Protein AF-A4YND0-F1 (afdb_monomer)

Radius of gyration: 38.99 Å; Cα contacts (8 Å, |Δi|>4): 5; chains: 1; bounding box: 82×42×100 Å

Sequence (88 aa):
MLSQSRATPAARAARPTPSYPVLPSAIALLAALSLAGCQPRTIALAGADPADPAAHVAPVRTSAVVTPYTPLRPTTPAAWGPRSEPSR

Mean predicted aligned error: 19.07 Å

Secondary structure (DSSP, 8-state):
------PPP-----PPP---THHHHHHHHHHHHHHHH---------SS-TT-TTS--PPP--------------PPPPPPPPPPPPP-

Foldseek 3Di:
DDDDDDDDPDPPPDDDDPDPVVVVVVVVVVVVVVVVVPDPPPDPPPAFDPVDPPTDDDDDDDDDPDDPDDDDDDDPDDDDDDDDDDDD

Solvent-accessible surface area (backbone atoms only — not comparable to full-atom values): 6588 Å² total; per-residue (Å²): 138,86,82,81,78,81,78,76,81,78,80,77,77,78,76,83,74,86,78,65,76,60,58,65,51,52,52,50,51,54,52,50,54,52,52,66,71,59,60,82,82,78,71,79,76,88,70,62,53,90,86,45,91,82,45,84,66,84,86,80,86,83,78,85,85,80,70,89,78,76,85,70,78,88,67,86,75,78,80,80,72,88,77,84,76,81,86,128

Structure (mmCIF, N/CA/C/O backbone):
data_AF-A4YND0-F1
#
_entry.id   AF-A4YND0-F1
#
loop_
_atom_site.group_PDB
_atom_site.id
_atom_site.type_symbol
_atom_site.label_atom_id
_atom_site.label_alt_id
_atom_site.label_comp_id
_atom_site.label_asym_id
_atom_site.label_entity_id
_atom_site.label_seq_id
_atom_site.pdbx_PDB_ins_code
_atom_site.Cartn_x
_atom_site.Cartn_y
_atom_site.Cartn_z
_atom_site.occupancy
_atom_site.B_iso_or_equiv
_atom_site.auth_seq_id
_atom_site.auth_comp_id
_atom_site.auth_asym_id
_atom_site.auth_atom_id
_atom_site.pdbx_PDB_model_num
ATOM 1 N N . MET A 1 1 ? 69.641 36.500 -63.047 1.00 44.62 1 MET A N 1
ATOM 2 C CA . MET A 1 1 ? 68.846 35.266 -63.221 1.00 44.62 1 MET A CA 1
ATOM 3 C C . MET A 1 1 ? 68.756 34.568 -61.873 1.00 44.62 1 MET A C 1
ATOM 5 O O . MET A 1 1 ? 69.759 34.033 -61.425 1.00 44.62 1 MET A O 1
ATOM 9 N N . LEU A 1 2 ? 67.618 34.655 -61.181 1.00 50.94 2 LEU A N 1
ATOM 10 C CA . LEU A 1 2 ? 67.411 33.965 -59.902 1.00 50.94 2 LEU A CA 1
ATOM 11 C C . LEU A 1 2 ? 66.749 32.616 -60.196 1.00 50.94 2 LEU A C 1
ATOM 13 O O . LEU A 1 2 ? 65.608 32.563 -60.649 1.00 50.94 2 LEU A O 1
ATOM 17 N N . SER A 1 3 ? 67.515 31.542 -60.010 1.00 52.56 3 SER A N 1
ATOM 18 C CA . SER A 1 3 ? 67.055 30.166 -60.184 1.00 52.56 3 SER A CA 1
ATOM 19 C C . SER A 1 3 ? 66.138 29.802 -59.018 1.00 52.56 3 SER A C 1
ATOM 21 O O . SER A 1 3 ? 66.576 29.800 -57.869 1.00 52.56 3 SER A O 1
ATOM 23 N N . GLN A 1 4 ? 64.859 29.544 -59.294 1.00 63.12 4 GLN A N 1
ATOM 24 C CA . GLN A 1 4 ? 63.925 29.062 -58.280 1.00 63.12 4 GLN A CA 1
ATOM 25 C C . GLN A 1 4 ? 64.182 27.575 -58.033 1.00 63.12 4 GLN A C 1
ATOM 27 O O . GLN A 1 4 ? 63.910 26.729 -58.886 1.00 63.12 4 GLN A O 1
ATOM 32 N N . SER A 1 5 ? 64.722 27.249 -56.863 1.00 60.94 5 SER A N 1
ATOM 33 C CA . SER A 1 5 ? 64.838 25.874 -56.393 1.00 60.94 5 SER A CA 1
ATOM 34 C C . SER A 1 5 ? 63.442 25.320 -56.094 1.00 60.94 5 SER A C 1
ATOM 36 O O . SER A 1 5 ? 62.677 25.866 -55.301 1.00 60.94 5 SER A O 1
ATOM 38 N N . ARG A 1 6 ? 63.092 24.220 -56.766 1.00 62.16 6 ARG A N 1
ATOM 39 C CA . ARG A 1 6 ? 61.823 23.512 -56.583 1.00 62.16 6 ARG A CA 1
ATOM 40 C C . ARG A 1 6 ? 61.786 22.928 -55.170 1.00 62.16 6 ARG A C 1
ATOM 42 O O . ARG A 1 6 ? 62.501 21.974 -54.880 1.00 62.16 6 ARG A O 1
ATOM 49 N N . ALA A 1 7 ? 60.965 23.499 -54.294 1.00 64.44 7 ALA A N 1
ATOM 50 C CA . ALA A 1 7 ? 60.696 22.911 -52.991 1.00 64.44 7 ALA A CA 1
ATOM 51 C C . ALA A 1 7 ? 59.902 21.609 -53.183 1.00 64.44 7 ALA A C 1
ATOM 53 O O . ALA A 1 7 ? 58.803 21.608 -53.742 1.00 64.44 7 ALA A O 1
ATOM 54 N N . THR A 1 8 ? 60.479 20.491 -52.752 1.00 67.69 8 THR A N 1
ATOM 55 C CA . THR A 1 8 ? 59.808 19.191 -52.712 1.00 67.69 8 THR A CA 1
ATOM 56 C C . THR A 1 8 ? 58.669 19.263 -51.693 1.00 67.69 8 THR A C 1
ATOM 58 O O . THR A 1 8 ? 58.928 19.625 -50.543 1.00 67.69 8 THR A O 1
ATOM 61 N N . PRO A 1 9 ? 57.416 18.930 -52.047 1.00 58.62 9 PRO A N 1
ATOM 62 C CA . PRO A 1 9 ? 56.365 18.854 -51.047 1.00 58.62 9 PRO A CA 1
ATOM 63 C C . PRO A 1 9 ? 56.692 17.702 -50.094 1.00 58.62 9 PRO A C 1
ATOM 65 O O . PRO A 1 9 ? 56.784 16.545 -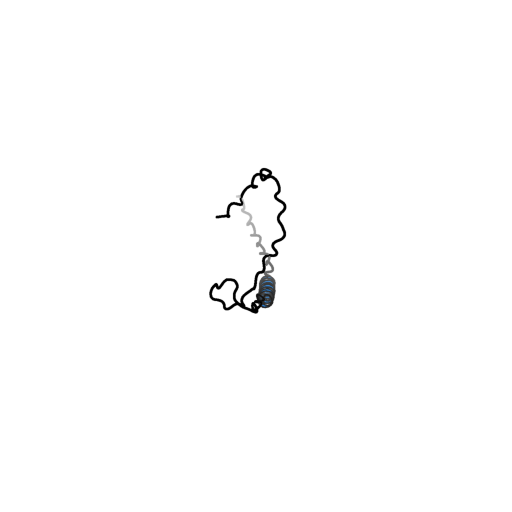50.504 1.00 58.62 9 PRO A O 1
ATOM 68 N N . ALA A 1 10 ? 56.889 18.017 -48.815 1.00 61.62 10 ALA A N 1
ATOM 69 C CA . ALA A 1 10 ? 56.955 17.003 -47.777 1.00 61.62 10 ALA A CA 1
ATOM 70 C C . ALA A 1 10 ? 55.580 16.328 -47.701 1.00 61.62 10 ALA A C 1
ATOM 72 O O . ALA A 1 10 ? 54.583 16.961 -47.347 1.00 61.62 10 ALA A O 1
ATOM 73 N N . ALA A 1 11 ? 55.518 15.051 -48.076 1.00 62.12 11 ALA A N 1
ATOM 74 C CA . ALA A 1 11 ? 54.318 14.248 -47.930 1.00 62.12 11 ALA A CA 1
ATOM 75 C C . ALA A 1 11 ? 53.926 14.233 -46.447 1.00 62.12 11 ALA A C 1
ATOM 77 O O . ALA A 1 11 ? 54.638 13.689 -45.600 1.00 62.12 11 ALA A O 1
ATOM 78 N N . ARG A 1 12 ? 52.803 14.873 -46.117 1.00 62.25 12 ARG A N 1
ATOM 79 C CA . ARG A 1 12 ? 52.239 14.846 -44.770 1.00 62.25 12 ARG A CA 1
ATOM 80 C C . ARG A 1 12 ? 51.732 13.430 -44.526 1.00 62.25 12 ARG A C 1
ATOM 82 O O . ARG A 1 12 ? 50.628 13.090 -44.937 1.00 62.25 12 ARG A O 1
ATOM 89 N N . ALA A 1 13 ? 52.556 12.600 -43.893 1.00 63.47 13 ALA A N 1
ATOM 90 C CA . ALA A 1 13 ? 52.147 11.279 -43.446 1.00 63.47 13 ALA A CA 1
ATOM 91 C C . ALA A 1 13 ? 50.980 11.447 -42.461 1.00 63.47 13 ALA A C 1
ATOM 93 O O . ALA A 1 13 ? 51.158 11.906 -41.329 1.00 63.47 13 ALA A O 1
ATOM 94 N N . ALA A 1 14 ? 49.768 11.134 -42.917 1.00 65.00 14 ALA A N 1
ATOM 95 C CA . ALA A 1 14 ? 48.610 11.041 -42.050 1.00 65.00 14 ALA A CA 1
ATOM 96 C C . ALA A 1 14 ? 48.858 9.876 -41.088 1.00 65.00 14 ALA A C 1
ATOM 98 O O . ALA A 1 14 ? 48.977 8.727 -41.511 1.00 65.00 14 ALA A O 1
ATOM 99 N N . ARG A 1 15 ? 48.998 10.175 -39.794 1.00 64.75 15 ARG A N 1
ATOM 100 C CA . ARG A 1 15 ? 49.051 9.131 -38.768 1.00 64.75 15 ARG A CA 1
ATOM 101 C C . ARG A 1 15 ? 47.662 8.489 -38.698 1.00 64.75 15 ARG A C 1
ATOM 103 O O . ARG A 1 15 ? 46.711 9.222 -38.426 1.00 64.75 15 ARG A O 1
ATOM 110 N N . PRO A 1 16 ? 47.518 7.173 -38.923 1.00 63.34 16 PRO A N 1
ATOM 111 C CA . PRO A 1 16 ? 46.254 6.502 -38.673 1.00 63.34 16 PRO A CA 1
ATOM 112 C C . PRO A 1 16 ? 45.982 6.565 -37.170 1.00 63.34 16 PRO A C 1
ATOM 114 O O . PRO A 1 16 ? 46.764 6.064 -36.361 1.00 63.34 16 PRO A O 1
ATOM 117 N N . THR A 1 17 ? 44.904 7.237 -36.778 1.00 65.25 17 THR A N 1
ATOM 118 C CA . THR A 1 17 ? 44.396 7.142 -35.414 1.00 65.25 17 THR A CA 1
ATOM 119 C C . THR A 1 17 ? 43.779 5.753 -35.258 1.00 65.25 17 THR A C 1
ATOM 121 O O . THR A 1 17 ? 42.940 5.372 -36.075 1.00 65.25 17 THR A O 1
ATOM 124 N N . PRO A 1 18 ? 44.179 4.957 -34.254 1.00 63.19 18 PRO A N 1
ATOM 125 C CA . PRO A 1 18 ? 43.539 3.677 -34.011 1.00 63.19 18 PRO A CA 1
ATOM 126 C C . PRO A 1 18 ? 42.115 3.944 -33.521 1.00 63.19 18 PRO A C 1
ATOM 128 O O . PRO A 1 18 ? 41.877 4.292 -32.365 1.00 63.19 18 PRO A O 1
ATOM 131 N N . SER A 1 19 ? 41.152 3.840 -34.430 1.00 65.75 19 SER A N 1
ATOM 132 C CA . SER A 1 19 ? 39.745 3.747 -34.077 1.00 65.75 19 SER A CA 1
ATOM 133 C C . SER A 1 19 ? 39.552 2.375 -33.442 1.00 65.75 19 SER A C 1
ATOM 135 O O . SER A 1 19 ? 39.693 1.363 -34.118 1.00 65.75 19 SER A O 1
ATOM 137 N N . TYR A 1 20 ? 39.282 2.331 -32.139 1.00 63.47 20 TYR A N 1
ATOM 138 C CA . TYR A 1 20 ? 38.904 1.108 -31.433 1.00 63.47 20 TYR A CA 1
ATOM 139 C C . TYR A 1 20 ? 37.368 1.013 -31.414 1.00 63.47 20 TYR A C 1
ATOM 141 O O . TYR A 1 20 ? 36.754 1.434 -30.431 1.00 63.47 20 TYR A O 1
ATOM 149 N N . PRO A 1 21 ? 36.703 0.488 -32.467 1.00 64.12 21 PRO A N 1
ATOM 150 C CA . PRO A 1 21 ? 35.236 0.430 -32.535 1.00 64.12 21 PRO A CA 1
ATOM 151 C C . PRO A 1 21 ? 34.629 -0.495 -31.471 1.00 64.12 21 PRO A C 1
ATOM 153 O O . PRO A 1 21 ? 33.434 -0.447 -31.199 1.00 64.12 21 PRO A O 1
ATOM 156 N N . VAL A 1 22 ? 35.460 -1.328 -30.844 1.00 68.06 22 VAL A N 1
ATOM 157 C CA . VAL A 1 22 ? 35.073 -2.272 -29.794 1.00 68.06 22 VAL A CA 1
ATOM 158 C C . VAL A 1 22 ? 34.800 -1.607 -28.447 1.00 68.06 22 VAL A C 1
ATOM 160 O O . VAL A 1 22 ? 33.961 -2.101 -27.700 1.00 68.06 22 VAL A O 1
ATOM 163 N N . LEU A 1 23 ? 35.436 -0.473 -28.139 1.00 77.44 23 LEU A N 1
ATOM 164 C CA . LEU A 1 23 ? 35.247 0.209 -26.856 1.00 77.44 23 LEU A CA 1
ATOM 165 C C . LEU A 1 23 ? 33.811 0.739 -26.653 1.00 77.44 23 LEU A C 1
ATOM 167 O O . LEU A 1 23 ? 33.220 0.423 -25.620 1.00 77.44 23 LEU A O 1
ATOM 171 N N . PRO A 1 24 ? 33.195 1.475 -27.604 1.00 80.56 24 PRO A N 1
ATOM 172 C CA . PRO A 1 24 ? 31.811 1.923 -27.437 1.00 80.56 24 PRO A CA 1
ATOM 173 C C . PRO A 1 24 ? 30.825 0.749 -27.414 1.00 80.56 24 PRO A C 1
ATOM 175 O O . PRO A 1 24 ? 29.858 0.779 -26.657 1.00 80.56 24 PRO A O 1
ATOM 178 N N . SER A 1 25 ? 31.093 -0.315 -28.180 1.00 83.81 25 SER A N 1
ATOM 179 C CA . SER A 1 25 ? 30.247 -1.513 -28.188 1.00 83.81 25 SER A CA 1
ATOM 180 C C . SER A 1 25 ? 30.297 -2.266 -26.858 1.00 83.81 25 SER A C 1
ATOM 182 O O . SER A 1 25 ? 29.265 -2.739 -26.384 1.00 83.81 25 SER A O 1
ATOM 184 N N . ALA A 1 26 ? 31.474 -2.369 -26.237 1.00 87.69 26 ALA A N 1
ATOM 185 C CA . ALA A 1 26 ? 31.628 -2.998 -24.930 1.00 87.69 26 ALA A CA 1
ATOM 186 C C . ALA A 1 26 ? 30.883 -2.211 -23.842 1.00 87.69 26 ALA A C 1
ATOM 188 O O . ALA A 1 26 ? 30.160 -2.801 -23.042 1.00 87.69 26 ALA A O 1
ATOM 189 N N . ILE A 1 27 ? 30.995 -0.878 -23.855 1.00 88.81 27 ILE A N 1
ATOM 190 C CA . ILE A 1 27 ? 30.272 -0.002 -22.922 1.00 88.81 27 ILE A CA 1
ATOM 191 C C .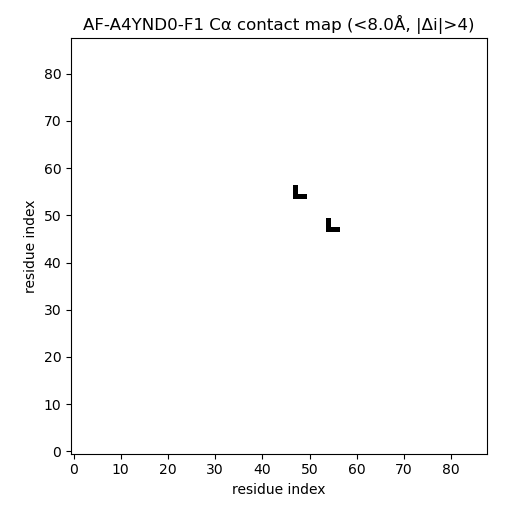 ILE A 1 27 ? 28.755 -0.152 -23.101 1.00 88.81 27 ILE A C 1
ATOM 193 O O . ILE A 1 27 ? 28.036 -0.288 -22.112 1.00 88.81 27 ILE A O 1
ATOM 197 N N . ALA A 1 28 ? 28.268 -0.184 -24.344 1.00 89.56 28 ALA A N 1
ATOM 198 C CA . ALA A 1 28 ? 26.849 -0.377 -24.632 1.00 89.56 28 ALA A CA 1
ATOM 199 C C . ALA A 1 28 ? 26.329 -1.736 -24.127 1.00 89.56 28 ALA A C 1
ATOM 201 O O . ALA A 1 28 ? 25.256 -1.795 -23.531 1.00 89.56 28 ALA A O 1
ATOM 202 N N . LEU A 1 29 ? 27.103 -2.813 -24.302 1.00 92.19 29 LEU A N 1
ATOM 203 C CA . LEU A 1 29 ? 26.762 -4.145 -23.787 1.00 92.19 29 LEU A CA 1
ATOM 204 C C . LEU A 1 29 ? 26.703 -4.173 -22.255 1.00 92.19 29 LEU A C 1
ATOM 206 O O . LEU A 1 29 ? 25.744 -4.693 -21.690 1.00 92.19 29 LEU A O 1
ATOM 210 N N . LEU A 1 30 ? 27.690 -3.579 -21.581 1.00 90.38 30 LEU A N 1
ATOM 211 C CA . LEU A 1 30 ? 27.715 -3.458 -20.119 1.00 90.38 30 LEU A CA 1
ATOM 212 C C . LEU A 1 30 ? 26.511 -2.669 -19.588 1.00 90.38 30 LEU A C 1
ATOM 214 O O . LEU A 1 30 ? 25.882 -3.092 -18.619 1.00 90.38 30 LEU A O 1
ATOM 218 N N . ALA A 1 31 ? 26.162 -1.558 -20.240 1.00 89.19 31 ALA A N 1
ATOM 219 C CA . ALA A 1 31 ? 25.001 -0.751 -19.877 1.00 89.19 31 ALA A CA 1
ATOM 220 C C . ALA A 1 31 ? 23.676 -1.493 -20.113 1.00 89.19 31 ALA A C 1
ATOM 222 O O . ALA A 1 31 ? 22.778 -1.432 -19.279 1.00 89.19 31 ALA A O 1
ATOM 223 N N . ALA A 1 32 ? 23.550 -2.230 -21.219 1.00 89.81 32 ALA A N 1
ATOM 224 C CA . ALA A 1 32 ? 22.356 -3.020 -21.502 1.00 89.81 32 ALA A CA 1
ATOM 225 C C . ALA A 1 32 ? 22.173 -4.160 -20.488 1.00 89.81 32 ALA A C 1
ATOM 227 O O . ALA A 1 32 ? 21.066 -4.376 -19.997 1.00 89.81 32 ALA A O 1
ATOM 228 N N . LEU A 1 33 ? 23.257 -4.857 -20.129 1.00 90.88 33 LEU A N 1
ATOM 229 C CA . LEU A 1 33 ? 23.230 -5.922 -19.125 1.00 90.88 33 LEU A CA 1
ATOM 230 C C . LEU A 1 33 ? 22.892 -5.388 -17.727 1.00 90.88 33 LEU A C 1
ATOM 232 O O . LEU A 1 33 ? 22.122 -6.023 -17.005 1.00 90.88 33 LEU A O 1
ATOM 236 N N . SER A 1 34 ? 23.418 -4.220 -17.346 1.00 87.44 34 SER A N 1
ATOM 237 C CA . SER A 1 34 ? 23.097 -3.609 -16.053 1.00 87.44 34 SER A CA 1
ATOM 238 C C . SER A 1 34 ? 21.639 -3.149 -15.979 1.00 87.44 34 SER A C 1
ATOM 240 O O . SER A 1 34 ? 20.981 -3.406 -14.971 1.00 87.44 34 SER A O 1
ATOM 242 N N . LEU A 1 35 ? 21.096 -2.555 -17.049 1.00 86.69 35 LEU A N 1
ATOM 243 C CA . LEU A 1 35 ? 19.681 -2.173 -17.124 1.00 86.69 35 LEU A CA 1
ATOM 244 C C . LEU A 1 35 ? 18.753 -3.393 -17.133 1.00 86.69 35 LEU A C 1
ATOM 246 O O . LEU A 1 35 ? 17.718 -3.373 -16.473 1.00 86.69 35 LEU A O 1
ATOM 250 N N . ALA A 1 36 ? 19.130 -4.464 -17.837 1.00 83.50 36 ALA A N 1
ATOM 251 C CA . ALA A 1 36 ? 18.362 -5.706 -17.855 1.00 83.50 36 ALA A CA 1
ATOM 252 C C . ALA A 1 36 ? 18.295 -6.351 -16.460 1.00 83.50 36 ALA A C 1
ATOM 254 O O . ALA A 1 36 ? 17.233 -6.826 -16.057 1.00 83.50 36 ALA A O 1
ATOM 255 N N . GLY A 1 37 ? 19.400 -6.319 -15.706 1.00 81.44 37 GLY A N 1
ATOM 256 C CA . GLY A 1 37 ? 19.450 -6.785 -14.317 1.00 81.44 37 GLY A CA 1
ATOM 257 C C . GLY A 1 37 ? 18.767 -5.846 -13.316 1.00 81.44 37 GLY A C 1
ATOM 258 O O . GLY A 1 37 ? 18.288 -6.300 -12.278 1.00 81.44 37 GLY A O 1
ATOM 259 N N . CYS A 1 38 ? 18.671 -4.553 -13.626 1.00 84.19 38 CYS A N 1
ATOM 260 C CA . CYS A 1 38 ? 17.949 -3.564 -12.830 1.00 84.19 38 CYS A CA 1
ATOM 261 C C . CYS A 1 38 ? 16.446 -3.614 -13.146 1.00 84.19 38 CYS A C 1
ATOM 263 O O . CYS A 1 38 ? 15.857 -2.654 -13.640 1.00 84.19 38 CYS A O 1
ATOM 265 N N . GLN A 1 39 ? 15.807 -4.755 -12.883 1.00 79.94 39 GLN A N 1
ATOM 266 C CA . GLN A 1 39 ? 14.350 -4.799 -12.874 1.00 79.94 39 GLN A CA 1
ATOM 267 C C . GLN A 1 39 ? 13.860 -4.062 -11.620 1.00 79.94 39 GLN A C 1
ATOM 269 O O . GLN A 1 39 ? 14.300 -4.403 -10.515 1.00 79.94 39 GLN A O 1
ATOM 274 N N . PRO A 1 40 ? 12.960 -3.067 -11.740 1.00 75.25 40 PRO A N 1
ATOM 275 C CA . PRO A 1 40 ? 12.330 -2.477 -10.573 1.00 75.25 40 PRO A CA 1
ATOM 276 C C . PRO A 1 40 ? 11.632 -3.598 -9.808 1.00 75.25 40 PRO A C 1
ATOM 278 O O . PRO A 1 40 ? 10.728 -4.255 -10.324 1.00 75.25 40 PRO A O 1
ATOM 281 N N . ARG A 1 41 ? 12.086 -3.855 -8.578 1.00 76.88 41 ARG A N 1
ATOM 282 C CA . ARG A 1 41 ? 11.462 -4.847 -7.707 1.00 76.88 41 ARG A CA 1
ATOM 283 C C . ARG A 1 41 ? 10.134 -4.275 -7.237 1.00 76.88 41 ARG A C 1
ATOM 285 O O . ARG A 1 41 ? 10.059 -3.632 -6.193 1.00 76.88 41 ARG A O 1
ATOM 292 N N . THR A 1 42 ? 9.094 -4.485 -8.033 1.00 71.56 42 THR A N 1
ATOM 293 C CA . THR A 1 42 ? 7.726 -4.192 -7.633 1.00 71.56 42 THR A CA 1
ATOM 294 C C . THR A 1 42 ? 7.345 -5.209 -6.568 1.00 71.56 42 THR A C 1
ATOM 296 O O . THR A 1 42 ? 7.131 -6.392 -6.824 1.00 71.56 42 THR A O 1
ATOM 299 N N . ILE A 1 43 ? 7.360 -4.764 -5.317 1.00 76.81 43 ILE A N 1
ATOM 300 C CA . ILE A 1 43 ? 6.794 -5.546 -4.227 1.00 76.81 43 ILE A CA 1
ATOM 301 C C . ILE A 1 43 ? 5.287 -5.372 -4.362 1.00 76.81 43 ILE A C 1
ATOM 303 O O . ILE A 1 43 ? 4.797 -4.246 -4.298 1.00 76.81 43 ILE A O 1
ATOM 307 N N . ALA A 1 44 ? 4.560 -6.464 -4.593 1.00 75.88 44 ALA A N 1
ATOM 308 C CA . ALA A 1 44 ? 3.111 -6.419 -4.486 1.00 75.88 44 ALA A CA 1
ATOM 309 C C . ALA A 1 44 ? 2.772 -5.986 -3.057 1.00 75.88 44 ALA A C 1
ATOM 311 O O . ALA A 1 44 ? 3.183 -6.643 -2.096 1.00 75.88 44 ALA A O 1
ATOM 312 N N . LEU A 1 45 ? 2.068 -4.863 -2.914 1.00 71.50 45 LEU A N 1
ATOM 313 C CA . LEU A 1 45 ? 1.523 -4.482 -1.622 1.00 71.50 45 LEU A CA 1
ATOM 314 C C . LEU A 1 45 ? 0.490 -5.551 -1.256 1.00 71.50 45 LEU A C 1
ATOM 316 O O . LEU A 1 45 ? -0.533 -5.703 -1.918 1.00 71.50 45 LEU A O 1
ATOM 320 N N . ALA A 1 46 ? 0.796 -6.345 -0.234 1.00 77.44 46 ALA A N 1
ATOM 321 C CA . ALA A 1 46 ? -0.161 -7.282 0.321 1.00 77.44 46 ALA A CA 1
ATOM 322 C C . ALA A 1 46 ? -1.196 -6.487 1.125 1.00 77.44 46 ALA A C 1
ATOM 324 O O . ALA A 1 46 ? -0.893 -6.010 2.217 1.00 77.44 46 ALA A O 1
ATOM 325 N N . GLY A 1 47 ? -2.406 -6.338 0.585 1.00 80.69 47 GLY A N 1
ATOM 326 C CA . GLY A 1 47 ? -3.530 -5.718 1.287 1.00 80.69 47 GLY A CA 1
ATOM 327 C C . GLY A 1 47 ? -4.249 -4.645 0.478 1.00 80.69 47 GLY A C 1
ATOM 328 O O . GLY A 1 47 ? -4.030 -4.492 -0.719 1.00 80.69 47 GLY A O 1
ATOM 329 N N . ALA A 1 48 ? -5.148 -3.935 1.156 1.00 85.88 48 ALA A N 1
ATOM 330 C CA . ALA A 1 48 ? -5.863 -2.791 0.608 1.00 85.88 48 ALA A CA 1
ATOM 331 C C . ALA A 1 48 ? -4.887 -1.676 0.204 1.00 85.88 48 ALA A C 1
ATOM 333 O O . ALA A 1 48 ? -3.935 -1.400 0.939 1.00 85.88 48 ALA A O 1
ATOM 334 N N . ASP A 1 49 ? -5.138 -1.035 -0.938 1.00 83.25 49 ASP A N 1
ATOM 335 C CA . ASP A 1 49 ? -4.367 0.127 -1.369 1.00 83.25 49 ASP A CA 1
ATOM 336 C C . ASP A 1 49 ? -4.593 1.285 -0.379 1.00 83.25 49 ASP A C 1
ATOM 338 O O . ASP A 1 49 ? -5.725 1.748 -0.238 1.00 83.25 49 ASP A O 1
ATOM 342 N N . PRO A 1 50 ? -3.552 1.771 0.320 1.00 81.50 50 PRO A N 1
ATOM 343 C CA . PRO A 1 50 ? -3.694 2.877 1.263 1.00 81.50 50 PRO A CA 1
ATOM 344 C C . PRO A 1 50 ? -4.087 4.201 0.591 1.00 81.50 50 PRO A C 1
ATOM 346 O O . PRO A 1 50 ? -4.502 5.125 1.291 1.00 81.50 50 PRO A O 1
ATOM 349 N N . ALA A 1 51 ? -3.933 4.321 -0.732 1.00 87.56 51 ALA A N 1
ATOM 350 C CA . ALA A 1 51 ? -4.346 5.497 -1.491 1.00 87.56 51 ALA A CA 1
ATOM 351 C C . ALA A 1 51 ? -5.818 5.443 -1.939 1.00 87.56 51 ALA A C 1
ATOM 353 O O . ALA A 1 51 ? -6.369 6.4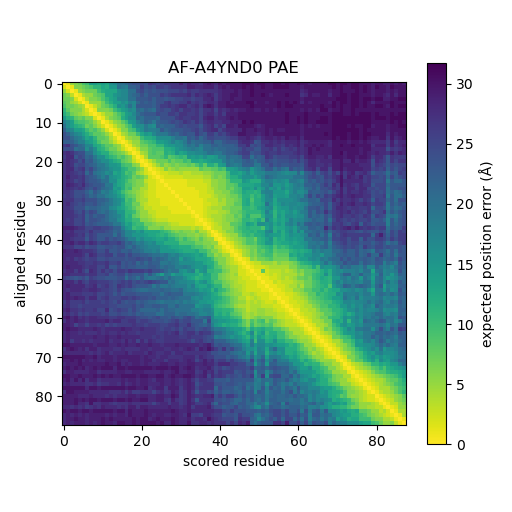82 -2.309 1.00 87.56 51 ALA A O 1
ATOM 354 N N . ASP A 1 52 ? -6.459 4.270 -1.896 1.00 87.81 52 ASP A N 1
ATOM 355 C CA . ASP A 1 52 ? -7.848 4.084 -2.313 1.00 87.81 52 ASP A CA 1
ATOM 356 C C . ASP A 1 52 ? -8.804 4.179 -1.106 1.00 87.81 52 ASP A C 1
ATOM 358 O O . ASP A 1 52 ? -8.849 3.273 -0.269 1.00 87.81 52 ASP A O 1
ATOM 362 N N . PRO A 1 53 ? -9.625 5.242 -1.000 1.00 84.12 53 PRO A N 1
ATOM 363 C CA . PRO A 1 53 ? -10.583 5.385 0.093 1.00 84.12 53 PRO A CA 1
ATOM 364 C C . PRO A 1 53 ? -11.740 4.377 0.023 1.00 84.12 53 PRO A C 1
ATOM 366 O O . PRO A 1 53 ? -12.464 4.226 1.008 1.00 84.12 53 PRO A O 1
ATOM 369 N N . ALA A 1 54 ? -11.944 3.711 -1.117 1.00 90.19 54 ALA A N 1
ATOM 370 C CA . ALA A 1 54 ? -12.941 2.658 -1.280 1.00 90.19 54 ALA A CA 1
ATOM 371 C C . ALA A 1 54 ? -12.383 1.258 -0.970 1.00 90.19 54 ALA A C 1
ATOM 373 O O . ALA A 1 54 ? -13.146 0.285 -0.967 1.00 90.19 54 ALA A O 1
ATOM 374 N N . ALA A 1 55 ? -11.081 1.135 -0.689 1.00 89.44 55 ALA A N 1
ATOM 375 C CA . ALA A 1 55 ? -10.471 -0.153 -0.427 1.00 89.44 55 ALA 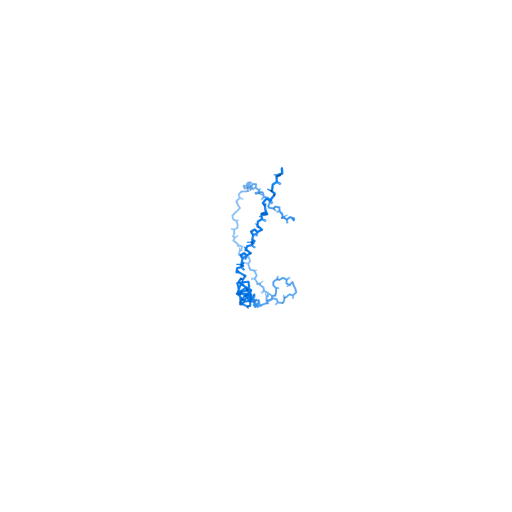A CA 1
ATOM 376 C C . ALA A 1 55 ? -11.040 -0.784 0.851 1.00 89.44 55 ALA A C 1
ATOM 378 O O . ALA A 1 55 ? -11.112 -0.179 1.923 1.00 89.44 55 ALA A O 1
ATOM 379 N N . HIS A 1 56 ? -11.451 -2.045 0.735 1.00 85.25 56 HIS A N 1
ATOM 380 C CA . HIS A 1 56 ? -12.095 -2.762 1.825 1.00 85.25 56 HIS A CA 1
ATOM 381 C C . HIS A 1 56 ? -11.066 -3.186 2.885 1.00 85.25 56 HIS A C 1
ATOM 383 O O . HIS A 1 56 ? -10.367 -4.191 2.733 1.00 85.25 56 HIS A O 1
ATOM 389 N N . VAL A 1 57 ? -11.000 -2.438 3.986 1.00 86.75 57 VAL A N 1
ATOM 390 C CA . VAL A 1 57 ? -10.149 -2.728 5.150 1.00 86.75 57 VAL A CA 1
ATOM 391 C C . VAL A 1 57 ? -10.965 -3.248 6.330 1.00 86.75 57 VAL A C 1
ATOM 393 O O . VAL A 1 57 ? -12.112 -2.856 6.543 1.00 86.75 57 VAL A O 1
ATOM 396 N N . ALA A 1 58 ? -10.368 -4.134 7.130 1.00 88.44 58 ALA A N 1
ATOM 397 C CA . ALA A 1 58 ? -10.975 -4.545 8.390 1.00 88.44 58 ALA A CA 1
ATOM 398 C C . ALA A 1 58 ? -11.094 -3.333 9.339 1.00 88.44 58 ALA A C 1
ATOM 400 O O . ALA A 1 58 ? -10.151 -2.542 9.439 1.00 88.44 58 ALA A O 1
ATOM 401 N N . PRO A 1 59 ? -12.217 -3.173 10.059 1.00 83.62 59 PRO A N 1
ATOM 402 C CA . PRO A 1 59 ? -12.405 -2.042 10.957 1.00 83.62 59 PRO A CA 1
ATOM 403 C C . PRO A 1 59 ? -11.422 -2.103 12.133 1.00 83.62 59 PRO A C 1
ATOM 405 O O . PRO A 1 59 ? -11.348 -3.102 12.851 1.00 83.62 59 PRO A O 1
ATOM 408 N N . VAL A 1 60 ? -10.701 -1.005 12.365 1.00 87.62 60 VAL A N 1
ATOM 409 C CA . VAL A 1 60 ? -9.822 -0.847 13.530 1.00 87.62 60 VAL A CA 1
ATOM 410 C C . VAL A 1 60 ? -10.645 -0.327 14.707 1.00 87.62 60 VAL A C 1
ATOM 412 O O . VAL A 1 60 ? -11.257 0.738 14.631 1.00 87.62 60 VAL A O 1
ATOM 415 N N . ARG A 1 61 ? -10.664 -1.072 15.818 1.00 87.25 61 ARG A N 1
ATOM 416 C CA . ARG A 1 61 ? -11.223 -0.577 17.082 1.00 87.25 61 ARG A CA 1
ATOM 417 C C . ARG A 1 61 ? -10.170 0.253 17.803 1.00 87.25 61 ARG A C 1
ATOM 419 O O . ARG A 1 61 ? -9.240 -0.294 18.386 1.00 87.25 61 ARG A O 1
ATOM 426 N N . THR A 1 62 ? -10.346 1.566 17.795 1.00 87.94 62 THR A N 1
ATOM 427 C CA . THR A 1 62 ? -9.529 2.475 18.600 1.00 87.94 62 THR A CA 1
ATOM 428 C C . THR A 1 62 ? -10.175 2.647 19.972 1.00 87.94 62 THR A C 1
ATOM 430 O O . THR A 1 62 ? -11.319 3.086 20.064 1.00 87.94 62 THR A O 1
ATOM 433 N N . SER A 1 63 ? -9.454 2.323 21.046 1.00 85.19 63 SER A N 1
ATOM 434 C CA . SER A 1 63 ? -9.839 2.707 22.408 1.00 85.19 63 SER A CA 1
ATOM 435 C C . SER A 1 63 ? -8.961 3.860 22.874 1.00 85.19 63 SER A C 1
ATOM 437 O O . SER A 1 63 ? -7.738 3.727 22.912 1.00 85.19 63 SER A O 1
ATOM 439 N N . ALA A 1 64 ? -9.566 4.978 23.264 1.00 82.94 64 ALA A N 1
ATOM 440 C CA . ALA A 1 64 ? -8.842 6.019 23.974 1.00 82.94 64 ALA A CA 1
ATOM 441 C C . ALA A 1 64 ? -8.618 5.561 25.421 1.00 82.94 64 ALA A C 1
ATOM 443 O O .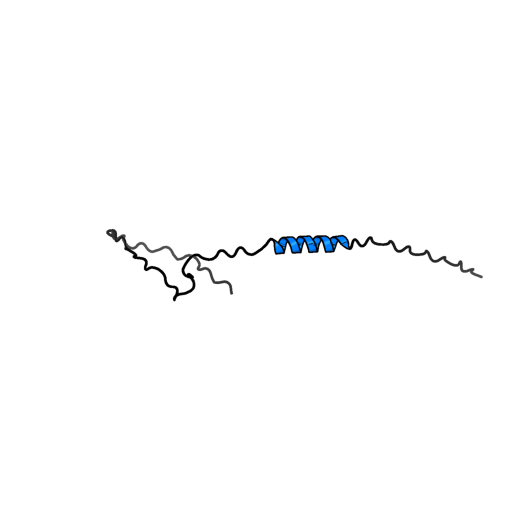 ALA A 1 64 ? -9.576 5.327 26.158 1.00 82.94 64 ALA A O 1
ATOM 444 N N . VAL A 1 65 ? -7.358 5.431 25.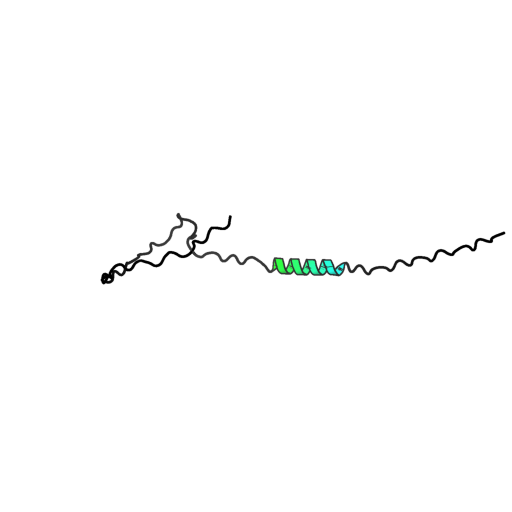836 1.00 83.88 65 VAL A N 1
ATOM 445 C CA . VAL A 1 65 ? -7.029 5.322 27.259 1.00 83.88 65 VAL A CA 1
ATOM 446 C C . VAL A 1 65 ? -7.147 6.725 27.838 1.00 83.88 65 VAL A C 1
ATOM 448 O O . VAL A 1 65 ? -6.270 7.563 27.640 1.00 83.88 65 VAL A O 1
ATOM 451 N N . VAL A 1 66 ? -8.263 7.001 28.508 1.00 79.75 66 VAL A N 1
ATOM 452 C CA . VAL A 1 66 ? -8.465 8.270 29.210 1.00 79.75 66 VAL A CA 1
ATOM 453 C C . VAL A 1 66 ? -7.887 8.117 30.609 1.00 79.75 66 VAL A C 1
ATOM 455 O O . VAL A 1 66 ? -8.497 7.502 31.482 1.00 79.75 66 VAL A O 1
ATOM 458 N N . THR A 1 67 ? -6.684 8.644 30.821 1.00 82.94 67 THR A N 1
ATOM 459 C CA . THR A 1 67 ? -6.145 8.813 32.170 1.00 82.94 67 THR A CA 1
ATOM 460 C C . THR A 1 67 ? -6.765 10.056 32.816 1.00 82.94 67 THR A C 1
ATOM 462 O O . THR A 1 67 ? -7.098 11.013 32.109 1.00 82.94 67 THR A O 1
ATOM 465 N N . PRO A 1 68 ? -6.942 10.078 34.150 1.00 83.06 68 PRO A N 1
ATOM 466 C CA . PRO A 1 68 ? -7.333 11.292 34.852 1.00 83.06 68 PRO A CA 1
ATOM 467 C C . PRO A 1 68 ? -6.338 12.411 34.530 1.00 83.06 68 PRO A C 1
ATOM 469 O O . PRO A 1 68 ? -5.145 12.300 34.812 1.00 83.06 68 PRO A O 1
ATOM 472 N N . TYR A 1 69 ? -6.827 13.477 33.903 1.00 75.06 69 TYR A N 1
ATOM 473 C CA . TYR A 1 69 ? -6.013 14.637 33.576 1.00 75.06 69 TYR A CA 1
ATOM 474 C C . TYR A 1 69 ? -5.863 15.507 34.825 1.00 75.06 69 TYR A C 1
ATOM 476 O O . TYR A 1 69 ? -6.838 16.093 35.295 1.00 75.06 69 TYR A O 1
ATOM 484 N N . THR A 1 70 ? -4.646 15.615 35.359 1.00 81.62 70 THR A N 1
ATOM 485 C CA . THR A 1 70 ? -4.322 16.678 36.316 1.00 81.62 70 THR A CA 1
ATOM 486 C C . THR A 1 70 ? -4.277 17.996 35.544 1.00 81.62 70 THR A C 1
ATOM 488 O O . THR A 1 70 ? -3.425 18.140 34.664 1.00 81.62 70 THR A O 1
ATOM 491 N N . PRO A 1 71 ? -5.152 18.972 35.844 1.00 71.88 71 PRO A N 1
ATOM 492 C CA . PRO A 1 71 ? -5.122 20.256 35.168 1.00 71.88 71 PRO A CA 1
ATOM 493 C C . PRO A 1 71 ? -3.813 20.977 35.494 1.00 71.88 71 PRO A C 1
ATOM 495 O O . PRO A 1 71 ? -3.609 21.458 36.607 1.00 71.88 71 PRO A O 1
ATOM 498 N N . LEU A 1 72 ? -2.917 21.070 34.511 1.00 79.50 72 LEU A N 1
ATOM 499 C CA . LEU A 1 72 ? -1.824 22.033 34.562 1.00 79.50 72 LEU A CA 1
ATOM 500 C C . LEU A 1 72 ? -2.408 23.433 34.364 1.00 79.50 72 LEU A C 1
ATOM 502 O O . LEU A 1 72 ? -3.306 23.627 33.538 1.00 79.50 72 LEU A O 1
ATOM 506 N N . ARG A 1 73 ? -1.899 24.427 35.104 1.00 82.25 73 ARG A N 1
ATOM 507 C CA . ARG A 1 73 ? -2.188 25.820 34.749 1.00 82.25 73 ARG A CA 1
ATOM 508 C C . ARG A 1 73 ? -1.686 26.044 33.319 1.00 82.25 73 ARG A C 1
ATOM 510 O O . ARG A 1 73 ? -0.572 25.611 33.028 1.00 82.25 73 ARG A O 1
ATOM 517 N N . PRO A 1 74 ? -2.471 26.684 32.439 1.00 77.06 74 PRO A N 1
ATOM 518 C CA . PRO A 1 74 ? -2.017 26.989 31.093 1.00 77.06 74 PRO A CA 1
ATOM 519 C C . PRO A 1 74 ? -0.730 27.813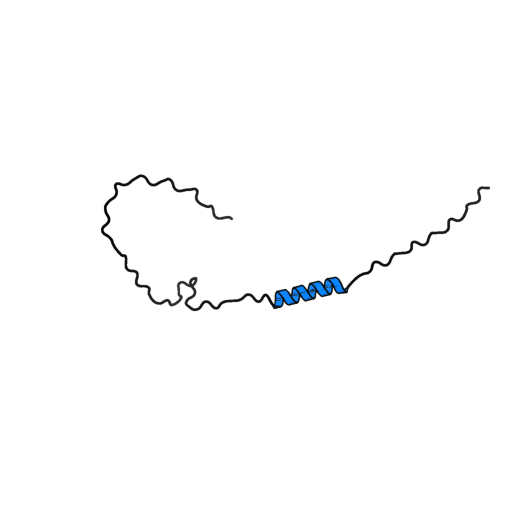 31.161 1.00 77.06 74 PRO A C 1
ATOM 521 O O . PRO A 1 74 ? -0.740 28.963 31.594 1.00 77.06 74 PRO A O 1
ATOM 524 N N . THR A 1 75 ? 0.383 27.212 30.762 1.00 80.25 75 THR A N 1
ATOM 525 C CA . THR A 1 75 ? 1.611 27.941 30.457 1.00 80.25 75 THR A CA 1
ATOM 526 C C . THR A 1 75 ? 1.523 28.352 28.995 1.00 80.25 75 THR A C 1
ATOM 528 O O . THR A 1 75 ? 1.106 27.547 28.159 1.00 80.25 75 THR A O 1
ATOM 531 N N . THR A 1 76 ? 1.887 29.592 28.672 1.00 84.81 76 THR A N 1
ATOM 532 C CA . THR A 1 76 ? 1.912 30.065 27.284 1.00 84.81 76 THR A CA 1
ATOM 533 C C . THR A 1 76 ? 2.751 29.103 26.433 1.00 84.81 76 THR A C 1
ATOM 535 O O . THR A 1 76 ? 3.914 28.873 26.778 1.00 84.81 76 THR A O 1
ATOM 538 N N . PRO A 1 77 ? 2.195 28.511 25.359 1.00 81.75 77 PRO A N 1
ATOM 539 C CA . PRO A 1 77 ? 2.964 27.636 24.487 1.00 81.75 77 PRO A CA 1
ATOM 540 C C . PRO A 1 77 ? 4.099 28.430 23.839 1.00 81.75 77 PRO A C 1
ATOM 542 O O . PRO A 1 77 ? 3.957 29.621 23.553 1.00 81.75 77 PRO A O 1
ATOM 545 N N . ALA A 1 78 ? 5.229 27.768 23.595 1.00 84.50 78 ALA A N 1
ATOM 546 C CA . ALA A 1 78 ? 6.295 28.362 22.801 1.00 84.50 78 ALA A CA 1
ATOM 547 C C . ALA A 1 78 ? 5.765 28.743 21.407 1.00 84.50 78 ALA A C 1
ATOM 549 O O . ALA A 1 78 ? 4.864 28.091 20.870 1.00 84.50 78 ALA A O 1
ATOM 550 N N . ALA A 1 79 ? 6.326 29.804 20.822 1.00 84.62 79 ALA A N 1
ATOM 551 C CA . ALA A 1 79 ? 5.991 30.200 19.462 1.00 84.62 79 ALA A CA 1
ATOM 552 C C . ALA A 1 79 ? 6.271 29.038 18.497 1.00 84.62 79 ALA A C 1
ATOM 554 O O . ALA A 1 79 ? 7.299 28.366 18.595 1.00 84.62 79 ALA A O 1
ATOM 555 N N . TRP A 1 80 ? 5.346 28.808 17.567 1.00 83.12 80 TRP A N 1
ATOM 556 C CA . TRP A 1 80 ? 5.543 27.830 16.505 1.00 83.12 80 TRP A CA 1
ATOM 557 C C . TRP A 1 80 ? 6.777 28.225 15.691 1.00 83.12 80 TRP A C 1
ATOM 559 O O . TRP A 1 80 ? 6.943 29.391 15.329 1.00 83.12 80 TRP A O 1
ATOM 569 N N . GLY A 1 81 ? 7.645 27.248 15.424 1.00 85.75 81 GLY A N 1
ATOM 570 C CA . GLY A 1 81 ? 8.795 27.442 14.549 1.00 85.75 81 GLY A CA 1
ATOM 57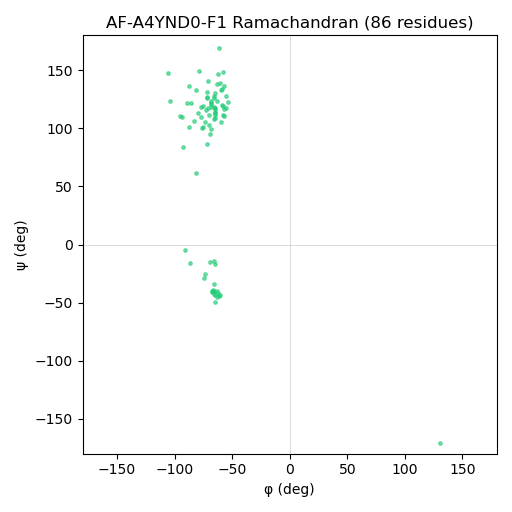1 C C . GLY A 1 81 ? 8.377 27.817 13.119 1.00 85.75 81 GLY A C 1
ATOM 572 O O . GLY A 1 81 ? 7.197 27.715 12.765 1.00 85.75 81 GLY A O 1
ATOM 573 N N . PRO A 1 82 ? 9.331 28.248 12.277 1.00 86.06 82 PRO A N 1
ATOM 574 C CA . PRO A 1 82 ? 9.054 28.606 10.891 1.00 86.06 82 PRO A CA 1
ATOM 575 C C . PRO A 1 82 ? 8.384 27.439 10.153 1.00 86.06 82 PRO A C 1
ATOM 577 O O . PRO A 1 82 ? 8.870 26.308 10.178 1.00 86.06 82 PRO A O 1
ATOM 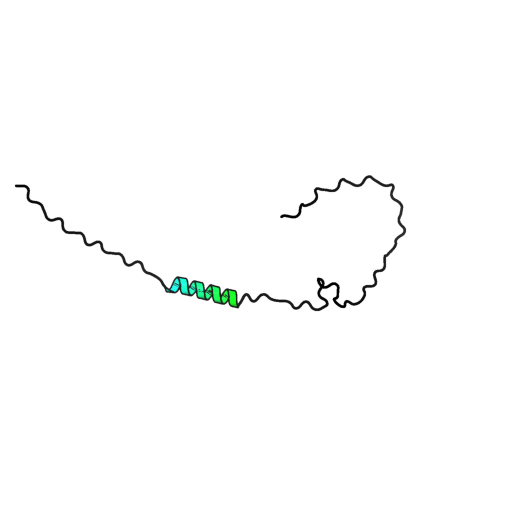580 N N . ARG A 1 83 ? 7.248 27.717 9.503 1.00 83.06 83 ARG A N 1
ATOM 581 C CA . ARG A 1 83 ? 6.543 26.743 8.663 1.00 83.06 83 ARG A CA 1
ATOM 582 C C . ARG A 1 83 ? 7.354 26.519 7.386 1.00 83.06 83 ARG A C 1
ATOM 584 O O . ARG A 1 83 ? 7.727 27.483 6.724 1.00 83.06 83 ARG A O 1
ATOM 591 N N . SER A 1 84 ? 7.585 25.257 7.033 1.00 78.56 84 SER A N 1
ATOM 592 C CA . SER A 1 84 ? 8.117 24.876 5.727 1.00 78.56 84 SER A CA 1
ATOM 593 C C . SER A 1 84 ? 7.126 25.276 4.634 1.00 78.56 84 SER A C 1
ATOM 595 O O . SER A 1 84 ? 5.953 24.899 4.669 1.00 78.56 84 SER A O 1
ATOM 597 N N . GLU A 1 85 ? 7.597 26.077 3.684 1.00 81.62 85 GLU A N 1
ATOM 598 C CA . GLU A 1 85 ? 6.850 26.432 2.482 1.00 81.62 85 GLU A CA 1
ATOM 599 C C . GLU A 1 85 ? 6.994 25.284 1.467 1.00 81.62 85 GLU A C 1
ATOM 601 O O . GLU A 1 85 ? 8.093 24.738 1.323 1.00 81.62 85 GLU A O 1
ATOM 606 N N . PRO A 1 86 ? 5.898 24.822 0.842 1.00 69.62 86 PRO A N 1
ATOM 607 C CA . PRO A 1 86 ? 5.985 23.775 -0.164 1.00 69.62 86 PRO A CA 1
ATOM 608 C C . PRO A 1 86 ? 6.694 24.313 -1.411 1.00 69.62 86 PRO A C 1
ATOM 610 O O . PRO A 1 86 ? 6.244 25.286 -2.006 1.00 69.62 86 PRO A O 1
ATOM 613 N N . SER A 1 87 ? 7.778 23.650 -1.822 1.00 71.69 87 SER A N 1
ATOM 614 C CA . SER A 1 87 ? 8.512 23.980 -3.045 1.00 71.69 87 SER A CA 1
ATOM 615 C C . SER A 1 87 ? 7.586 23.910 -4.263 1.00 71.69 87 SER A C 1
ATOM 617 O O . SER A 1 87 ? 7.029 22.845 -4.545 1.00 71.69 87 SER A O 1
ATOM 619 N N . ARG A 1 88 ? 7.425 25.043 -4.950 1.00 66.31 88 ARG A N 1
ATOM 620 C CA . ARG A 1 88 ? 6.694 25.174 -6.217 1.00 66.31 88 ARG A CA 1
ATOM 621 C C . ARG A 1 88 ? 7.459 24.565 -7.390 1.00 66.31 88 ARG A C 1
ATOM 623 O O . ARG A 1 88 ? 8.696 24.740 -7.437 1.00 66.31 88 ARG A O 1
#

pLDDT: mean 77.39, std 10.65, range [44.62, 92.19]